Protein AF-A0A962H3Y3-F1 (afdb_monomer_lite)

pLDDT: mean 90.78, std 5.47, range [74.31, 97.75]

Secondary structure (DSSP, 8-state):
--------SS--S-HHHHHHHHHTS-------SSSSEE-SS----TTHHHHHHHHHTS-----SSS--TT--EE--TT-----

Sequence (83 aa):
MPTSIVVVDDFLDDPYTFRKAALGLTYPNAEGPYPGRNSVERINLEGLDNEVSRLVGEPLVSMEHNQAHGKCRIALESDIGAA

Structure (mmCIF, N/CA/C/O backbone):
data_AF-A0A962H3Y3-F1
#
_entry.id   AF-A0A962H3Y3-F1
#
loop_
_atom_site.group_PDB
_atom_site.id
_atom_site.type_symbol
_atom_site.label_atom_id
_atom_site.label_alt_id
_atom_site.label_comp_id
_atom_site.label_asym_id
_atom_site.label_entity_id
_atom_site.label_seq_id
_atom_site.pdbx_PDB_ins_code
_atom_site.Cartn_x
_atom_site.Cartn_y
_atom_site.Cartn_z
_atom_site.occupancy
_atom_site.B_iso_or_equiv
_atom_site.auth_seq_id
_atom_site.auth_comp_id
_atom_site.auth_asym_id
_atom_site.auth_atom_id
_atom_site.pdbx_PDB_model_num
ATOM 1 N N . MET A 1 1 ? -6.654 -4.610 31.739 1.00 74.31 1 MET A N 1
ATOM 2 C CA . MET A 1 1 ? -5.361 -4.334 31.078 1.00 74.31 1 MET A CA 1
ATOM 3 C C . MET A 1 1 ? -5.663 -3.494 29.851 1.00 74.31 1 MET A C 1
ATOM 5 O O . MET A 1 1 ? -6.639 -3.835 29.192 1.00 74.31 1 MET A O 1
ATOM 9 N N . PRO A 1 2 ? -4.943 -2.393 29.586 1.00 86.12 2 PRO A N 1
ATOM 10 C CA . PRO A 1 2 ? -5.151 -1.638 28.354 1.00 86.12 2 PRO A CA 1
ATOM 11 C C . PRO A 1 2 ? -4.755 -2.495 27.145 1.00 86.12 2 PRO A C 1
ATOM 13 O O . PRO A 1 2 ? -3.829 -3.303 27.239 1.00 86.12 2 PRO A O 1
ATOM 16 N N . THR A 1 3 ? -5.462 -2.330 26.028 1.00 85.88 3 THR A N 1
ATOM 17 C CA . THR A 1 3 ? -5.077 -2.925 24.743 1.00 85.88 3 THR A CA 1
ATOM 18 C C . THR A 1 3 ? -3.716 -2.369 24.344 1.00 85.88 3 THR A C 1
ATOM 20 O O . THR A 1 3 ? -3.562 -1.158 24.219 1.00 85.88 3 THR A O 1
ATOM 23 N N . SER A 1 4 ? -2.718 -3.235 24.180 1.00 90.88 4 SER A N 1
ATOM 24 C CA . SER A 1 4 ? -1.364 -2.818 23.803 1.00 90.88 4 SER A CA 1
ATOM 25 C C . SER A 1 4 ? -1.082 -2.977 22.311 1.00 90.88 4 SER A C 1
ATOM 27 O O . SER A 1 4 ? -0.236 -2.263 21.782 1.00 90.88 4 SER A O 1
ATOM 29 N N . ILE A 1 5 ? -1.755 -3.918 21.639 1.00 93.62 5 ILE A N 1
ATOM 30 C CA . ILE A 1 5 ? -1.533 -4.261 20.230 1.00 93.62 5 ILE A CA 1
ATOM 31 C C . ILE A 1 5 ? -2.862 -4.701 19.605 1.00 93.62 5 ILE A C 1
ATOM 33 O O . ILE A 1 5 ? -3.604 -5.477 20.208 1.00 93.62 5 ILE A O 1
ATOM 37 N N . VAL A 1 6 ? -3.121 -4.244 18.379 1.00 93.25 6 VAL A N 1
ATOM 38 C CA . VAL A 1 6 ? -4.177 -4.752 17.494 1.00 93.25 6 VAL A CA 1
ATOM 39 C C . VAL A 1 6 ? -3.505 -5.296 16.236 1.00 93.25 6 VAL A C 1
ATOM 41 O O . VAL A 1 6 ? -2.686 -4.608 15.631 1.00 93.25 6 VAL A O 1
ATOM 44 N N . VAL A 1 7 ? -3.835 -6.530 15.856 1.00 94.31 7 VAL A N 1
ATOM 45 C CA . VAL A 1 7 ? -3.398 -7.141 14.594 1.00 94.31 7 VAL A CA 1
ATOM 46 C C . VAL A 1 7 ? -4.636 -7.333 13.733 1.00 94.31 7 VAL A C 1
ATOM 48 O O . VAL A 1 7 ? -5.603 -7.945 14.183 1.00 94.31 7 VAL A O 1
ATOM 51 N N . VAL A 1 8 ? -4.603 -6.787 12.521 1.00 93.19 8 VAL A N 1
ATOM 52 C CA . VAL A 1 8 ? -5.693 -6.886 11.549 1.00 93.19 8 VAL A CA 1
ATOM 53 C C . VAL A 1 8 ? -5.211 -7.764 10.407 1.00 93.19 8 VAL A C 1
ATOM 55 O O . VAL A 1 8 ? -4.208 -7.440 9.770 1.00 93.19 8 VAL A O 1
ATOM 58 N N . ASP A 1 9 ? -5.907 -8.872 10.189 1.00 92.81 9 ASP A N 1
ATOM 59 C CA . ASP A 1 9 ? -5.743 -9.704 8.999 1.00 92.81 9 ASP A CA 1
ATOM 60 C C . ASP A 1 9 ? -6.789 -9.306 7.948 1.00 92.81 9 ASP A C 1
ATOM 62 O O . ASP A 1 9 ? -7.767 -8.637 8.287 1.00 92.81 9 ASP A O 1
ATOM 66 N N . ASP A 1 10 ? -6.567 -9.673 6.685 1.00 90.12 10 ASP A N 1
ATOM 67 C CA . ASP A 1 10 ? -7.453 -9.332 5.558 1.00 90.12 10 ASP A CA 1
ATOM 68 C C . ASP A 1 10 ? -7.780 -7.828 5.472 1.00 90.12 10 ASP A C 1
ATOM 70 O O . ASP A 1 10 ? -8.915 -7.405 5.271 1.00 90.12 10 ASP A O 1
ATOM 74 N N . PHE A 1 11 ? -6.751 -6.993 5.634 1.00 89.44 11 PHE A N 1
ATOM 75 C CA . PHE A 1 11 ? -6.902 -5.537 5.727 1.00 89.44 11 PHE A CA 1
ATOM 76 C C . PHE A 1 11 ? -7.438 -4.868 4.446 1.00 89.44 11 PHE A C 1
ATOM 78 O O . PHE A 1 11 ? -8.052 -3.806 4.508 1.00 89.44 11 PHE A O 1
ATOM 85 N N . LEU A 1 12 ? -7.150 -5.444 3.276 1.00 90.12 12 LEU A N 1
ATOM 86 C CA . LEU A 1 12 ? -7.527 -4.879 1.981 1.00 90.12 12 LEU A CA 1
ATOM 87 C C . LEU A 1 12 ? -8.601 -5.743 1.325 1.00 90.12 12 LEU A C 1
ATOM 89 O O . LEU A 1 12 ? -8.366 -6.929 1.109 1.00 90.12 12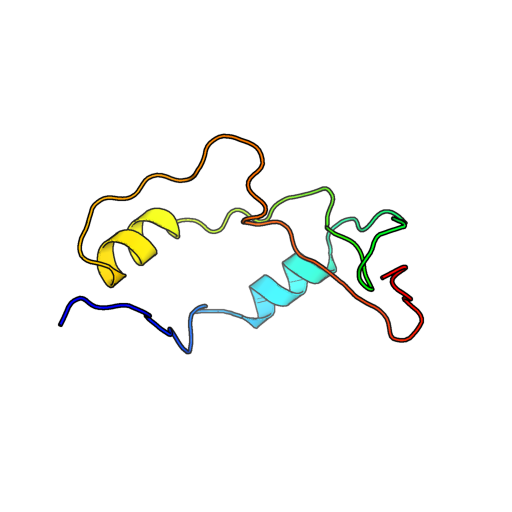 LEU A O 1
ATOM 93 N N . ASP A 1 13 ? -9.699 -5.118 0.895 1.00 90.00 13 ASP A N 1
ATOM 94 C CA . ASP A 1 13 ? -10.751 -5.785 0.114 1.00 90.00 13 ASP A CA 1
ATOM 95 C C . ASP A 1 13 ? -10.224 -6.332 -1.226 1.00 90.00 13 ASP A C 1
ATOM 97 O O . ASP A 1 13 ? -10.609 -7.413 -1.670 1.00 90.00 13 ASP A O 1
ATOM 101 N N . ASP A 1 14 ? -9.320 -5.585 -1.875 1.00 93.00 14 ASP A N 1
ATOM 102 C CA . ASP A 1 14 ? -8.635 -6.000 -3.104 1.00 93.00 14 ASP A CA 1
ATOM 103 C C . ASP A 1 14 ? -7.111 -5.801 -2.988 1.00 93.00 14 ASP A C 1
ATOM 105 O O . ASP A 1 14 ? -6.553 -4.771 -3.404 1.00 93.00 14 ASP A O 1
ATOM 109 N N . PRO A 1 15 ? -6.391 -6.798 -2.447 1.00 93.06 15 PRO A N 1
ATOM 110 C CA . PRO A 1 15 ? -4.945 -6.714 -2.289 1.00 93.06 15 PRO A CA 1
ATOM 111 C C . PRO A 1 15 ? -4.199 -6.771 -3.632 1.00 93.06 15 PRO A C 1
ATOM 113 O O . PRO A 1 15 ? -3.061 -6.300 -3.725 1.00 93.06 15 PRO A O 1
ATOM 116 N N . TYR A 1 16 ? -4.802 -7.320 -4.691 1.00 96.19 16 TYR A N 1
ATOM 117 C CA . TYR A 1 16 ? -4.148 -7.461 -5.993 1.00 96.19 16 TYR A CA 1
ATOM 118 C C . TYR A 1 16 ? -4.101 -6.139 -6.749 1.00 96.19 16 TYR A C 1
ATOM 120 O O . TYR A 1 16 ? -3.055 -5.792 -7.309 1.00 96.19 16 TYR A O 1
ATOM 128 N N . THR A 1 17 ? -5.190 -5.372 -6.730 1.00 94.81 17 THR A N 1
ATOM 129 C CA . THR A 1 17 ? -5.212 -4.026 -7.314 1.00 94.81 17 THR A CA 1
ATOM 130 C C . THR A 1 17 ? -4.257 -3.102 -6.572 1.00 94.81 17 THR A C 1
ATOM 132 O O . THR A 1 17 ? -3.451 -2.421 -7.214 1.00 94.81 17 THR A O 1
ATOM 135 N N . PHE A 1 18 ? -4.251 -3.148 -5.235 1.00 94.12 18 PHE A N 1
ATOM 136 C CA . PHE A 1 18 ? -3.284 -2.397 -4.435 1.00 94.12 18 PHE A CA 1
ATOM 137 C C . PHE A 1 18 ? -1.842 -2.773 -4.794 1.00 94.12 18 PHE A C 1
ATOM 139 O O . PHE A 1 18 ? -1.021 -1.901 -5.079 1.00 94.12 18 PHE A O 1
ATOM 146 N N . ARG A 1 19 ? -1.534 -4.074 -4.868 1.00 95.69 19 ARG A N 1
ATOM 147 C CA . ARG A 1 19 ? -0.206 -4.562 -5.259 1.00 95.69 19 ARG A CA 1
ATOM 148 C C . ARG A 1 19 ? 0.200 -4.069 -6.644 1.00 95.69 19 ARG A C 1
ATOM 150 O O . ARG A 1 19 ? 1.338 -3.643 -6.825 1.00 95.69 19 ARG A O 1
ATOM 157 N N . LYS A 1 20 ? -0.701 -4.127 -7.626 1.00 97.31 20 LYS A N 1
ATOM 158 C CA . LYS A 1 20 ? -0.429 -3.649 -8.988 1.00 97.31 20 LYS A CA 1
ATOM 159 C C . LYS A 1 20 ? -0.114 -2.152 -8.998 1.00 97.31 20 LYS A C 1
ATOM 161 O O . LYS A 1 20 ? 0.841 -1.754 -9.660 1.00 97.31 20 LYS A O 1
ATOM 166 N N . ALA A 1 21 ? -0.871 -1.348 -8.251 1.00 96.19 21 ALA A N 1
ATOM 167 C CA . ALA A 1 21 ? -0.607 0.081 -8.101 1.00 96.19 21 ALA A CA 1
ATOM 168 C C . ALA A 1 21 ? 0.751 0.336 -7.428 1.00 96.19 21 ALA A C 1
ATOM 170 O O . ALA A 1 21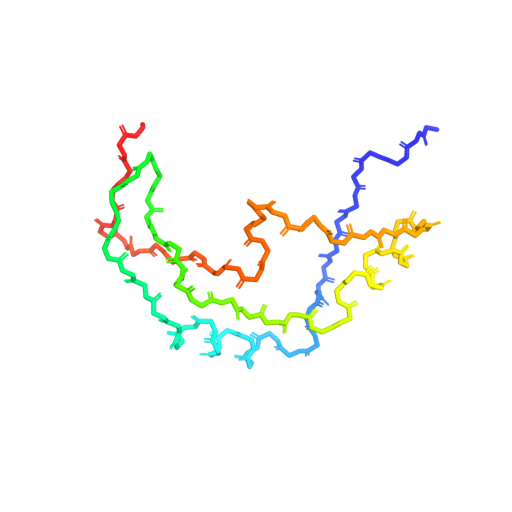 ? 1.555 1.098 -7.956 1.00 96.19 21 ALA A O 1
ATOM 171 N N . ALA A 1 22 ? 1.046 -0.364 -6.328 1.00 96.38 22 ALA A N 1
ATOM 172 C CA . ALA A 1 22 ? 2.312 -0.259 -5.605 1.00 96.38 22 ALA A CA 1
ATOM 173 C C . ALA A 1 22 ? 3.522 -0.604 -6.486 1.00 96.38 22 ALA A C 1
ATOM 175 O O . ALA A 1 22 ? 4.528 0.101 -6.468 1.00 96.38 22 ALA A O 1
ATOM 176 N N . LEU A 1 23 ? 3.435 -1.656 -7.300 1.00 96.56 23 LEU A N 1
ATOM 177 C CA . LEU A 1 23 ? 4.518 -2.043 -8.211 1.00 96.56 23 LEU A CA 1
ATOM 178 C C . LEU A 1 23 ? 4.720 -1.062 -9.375 1.00 96.56 23 LEU A C 1
ATOM 180 O O . LEU A 1 23 ? 5.795 -1.053 -9.965 1.00 96.56 23 LEU A O 1
ATOM 184 N N . GLY A 1 24 ? 3.715 -0.245 -9.701 1.00 96.69 24 GLY A N 1
ATOM 185 C CA . GLY A 1 24 ? 3.796 0.777 -10.747 1.00 96.69 24 GLY A CA 1
ATOM 186 C C . GLY A 1 24 ? 4.378 2.119 -10.292 1.00 96.69 24 GLY A C 1
ATOM 187 O O . GLY A 1 24 ? 4.502 3.016 -11.121 1.00 96.69 24 GLY A O 1
ATOM 188 N N . LEU A 1 25 ? 4.703 2.281 -9.005 1.00 97.75 25 LEU A N 1
ATOM 189 C CA . LEU A 1 25 ? 5.269 3.526 -8.475 1.00 97.75 25 LEU A CA 1
ATOM 190 C C . LEU A 1 25 ? 6.742 3.704 -8.871 1.00 97.75 25 LEU A C 1
ATOM 192 O O . LEU A 1 25 ? 7.429 2.761 -9.268 1.00 97.75 25 LEU A O 1
ATOM 196 N N . THR A 1 26 ? 7.253 4.921 -8.705 1.00 97.56 26 THR A N 1
ATOM 197 C CA . THR A 1 26 ? 8.647 5.255 -8.990 1.00 97.56 26 THR A CA 1
ATOM 198 C C . THR A 1 26 ? 9.525 4.981 -7.776 1.00 97.56 26 THR A C 1
ATOM 200 O O . THR A 1 26 ? 9.305 5.535 -6.700 1.00 97.56 26 THR A O 1
ATOM 203 N N . TYR A 1 27 ? 10.579 4.185 -7.965 1.00 95.94 27 TYR A N 1
ATOM 204 C CA . TYR A 1 27 ? 11.510 3.784 -6.907 1.00 95.94 27 TYR A CA 1
ATOM 205 C C . TYR A 1 27 ? 12.943 4.232 -7.232 1.00 95.94 27 TYR A C 1
ATOM 207 O O . TYR A 1 27 ? 13.670 3.482 -7.893 1.00 95.94 27 TYR A O 1
ATOM 215 N N . PRO A 1 28 ? 13.369 5.430 -6.790 1.00 93.25 28 PRO A N 1
ATOM 216 C CA . PRO A 1 28 ? 14.698 5.954 -7.076 1.00 93.25 28 PRO A CA 1
ATOM 217 C C . PRO A 1 28 ? 15.769 5.180 -6.311 1.00 93.25 28 PRO A C 1
ATOM 219 O O . PRO A 1 28 ? 15.552 4.779 -5.167 1.00 93.25 28 PRO A O 1
ATOM 222 N N . ASN A 1 29 ? 16.942 5.013 -6.921 1.00 89.38 29 ASN A N 1
ATOM 223 C CA . ASN A 1 29 ? 18.093 4.448 -6.224 1.00 89.38 29 ASN A CA 1
ATOM 224 C C . ASN A 1 29 ? 18.358 5.248 -4.945 1.00 89.38 29 ASN A C 1
ATOM 226 O O . ASN A 1 29 ? 18.442 6.476 -4.977 1.00 89.38 29 ASN A O 1
ATOM 230 N N . ALA A 1 30 ? 18.457 4.539 -3.829 1.00 84.75 30 ALA A N 1
ATOM 231 C CA . ALA A 1 30 ? 18.695 5.122 -2.525 1.00 84.75 30 ALA A CA 1
ATOM 232 C C . ALA A 1 30 ? 19.641 4.205 -1.760 1.00 84.75 30 ALA A C 1
ATOM 234 O O . ALA A 1 30 ? 19.416 2.997 -1.695 1.00 84.75 30 ALA A O 1
ATOM 235 N N . GLU A 1 31 ? 20.681 4.794 -1.183 1.00 83.69 31 GLU A N 1
ATOM 236 C CA . GLU A 1 31 ? 21.517 4.129 -0.195 1.00 83.69 31 GLU A CA 1
ATOM 237 C C . GLU A 1 31 ? 20.920 4.392 1.184 1.00 83.69 31 GLU A C 1
ATOM 239 O O . GLU A 1 31 ? 20.494 5.507 1.501 1.00 83.69 31 GLU A O 1
ATOM 244 N N . GLY A 1 32 ? 20.839 3.352 2.003 1.00 87.06 32 GLY A N 1
ATOM 245 C CA . GLY A 1 32 ? 20.246 3.453 3.322 1.00 87.06 32 GLY A CA 1
ATOM 246 C C . GLY A 1 32 ? 20.710 2.336 4.246 1.00 87.06 32 GLY A C 1
ATOM 247 O O . GLY A 1 32 ? 21.338 1.372 3.805 1.00 87.06 32 GLY A O 1
ATOM 248 N N . PRO A 1 33 ? 20.384 2.442 5.542 1.00 90.75 33 PRO A N 1
ATOM 249 C CA . PRO A 1 33 ? 20.762 1.431 6.523 1.00 90.75 33 PRO A CA 1
ATOM 250 C C . PRO A 1 33 ? 20.136 0.062 6.225 1.00 90.75 33 PRO A C 1
ATOM 252 O O . PRO A 1 33 ? 20.707 -0.959 6.582 1.00 90.75 33 PRO A O 1
ATOM 255 N N . TYR A 1 34 ? 18.995 0.025 5.533 1.00 90.38 34 TYR A N 1
ATOM 256 C CA . TYR A 1 34 ? 18.250 -1.204 5.262 1.00 90.38 34 TYR A CA 1
ATOM 257 C C . TYR A 1 34 ? 18.120 -1.467 3.757 1.00 90.38 34 TYR A C 1
ATOM 259 O O . TYR A 1 34 ? 17.964 -0.503 3.000 1.00 90.38 34 TYR A O 1
ATOM 267 N N . PRO A 1 35 ? 18.078 -2.742 3.319 1.00 92.88 35 PRO A N 1
ATOM 268 C CA . PRO A 1 35 ? 17.805 -3.109 1.932 1.00 92.88 35 PRO A CA 1
ATOM 269 C C . PRO A 1 35 ? 16.528 -2.473 1.384 1.00 92.88 35 PRO A C 1
ATOM 271 O O . PRO A 1 35 ? 15.499 -2.413 2.071 1.00 92.88 35 PRO A O 1
ATOM 274 N N . GLY A 1 36 ? 16.590 -2.016 0.138 1.00 93.19 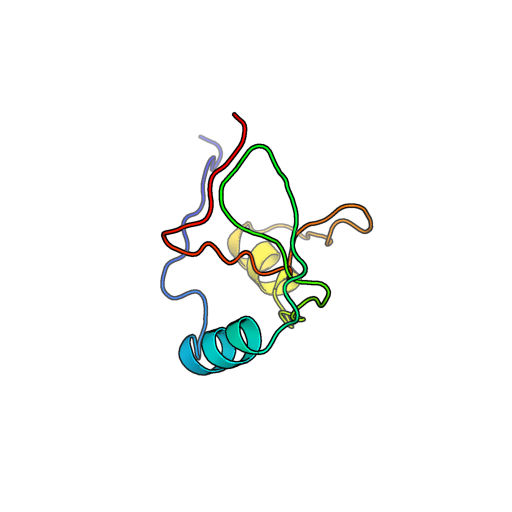36 GLY A N 1
ATOM 275 C CA . GLY A 1 36 ? 15.452 -1.482 -0.597 1.00 93.19 36 G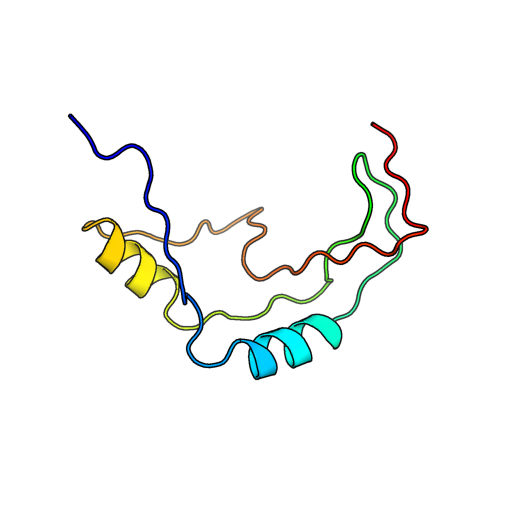LY A CA 1
ATOM 276 C C . GLY A 1 36 ? 15.280 0.034 -0.527 1.00 93.19 36 GLY A C 1
ATOM 277 O O . GLY A 1 36 ? 16.041 0.774 0.098 1.00 93.19 36 GLY A O 1
ATOM 278 N N . ARG A 1 37 ? 14.222 0.503 -1.183 1.00 93.81 37 ARG A N 1
ATOM 279 C CA . ARG A 1 37 ? 13.955 1.917 -1.460 1.00 93.81 37 ARG A CA 1
ATOM 280 C C . ARG A 1 37 ? 12.466 2.230 -1.382 1.00 93.81 37 ARG A C 1
ATOM 282 O O . ARG A 1 37 ? 11.626 1.374 -1.656 1.00 93.81 37 ARG A O 1
ATOM 289 N N . ASN A 1 38 ? 12.148 3.461 -0.991 1.00 94.25 38 ASN A N 1
ATOM 290 C CA . ASN A 1 38 ? 10.769 3.933 -0.880 1.00 94.25 38 ASN A CA 1
ATOM 291 C C . ASN A 1 38 ? 10.300 4.548 -2.204 1.00 94.25 38 ASN A C 1
ATOM 293 O O . ASN A 1 38 ? 11.106 5.110 -2.945 1.00 94.25 38 ASN A O 1
ATOM 297 N N . SER A 1 39 ? 8.999 4.488 -2.471 1.00 95.75 39 SER A N 1
ATOM 298 C CA . SER A 1 39 ? 8.384 5.151 -3.619 1.00 95.75 39 SER A CA 1
ATOM 299 C C . SER A 1 39 ? 8.498 6.681 -3.534 1.00 95.75 39 SER A C 1
ATOM 301 O O . SER A 1 39 ? 8.557 7.265 -2.444 1.00 95.75 39 SER A O 1
ATOM 303 N N . VAL A 1 40 ? 8.491 7.375 -4.674 1.00 94.62 40 VAL A N 1
ATOM 304 C CA . VAL A 1 40 ? 8.369 8.847 -4.727 1.00 94.62 40 VAL A CA 1
ATOM 305 C C . VAL A 1 40 ? 6.924 9.270 -4.490 1.00 94.62 40 VAL A C 1
ATOM 307 O O . VAL A 1 40 ? 6.657 10.218 -3.751 1.00 94.62 40 VAL A O 1
ATOM 310 N N . GLU A 1 41 ? 5.977 8.533 -5.036 1.00 95.12 41 GLU A N 1
ATOM 311 C CA . GLU A 1 41 ? 4.550 8.757 -4.881 1.00 95.12 41 GLU A CA 1
ATOM 312 C C . GLU A 1 41 ? 4.031 8.099 -3.601 1.00 95.12 41 GLU A C 1
ATOM 314 O O . GLU A 1 41 ? 4.689 7.244 -2.999 1.00 95.12 41 GLU A O 1
ATOM 319 N N . ARG A 1 42 ? 2.833 8.505 -3.184 1.00 92.31 42 ARG A N 1
ATOM 320 C CA . ARG A 1 42 ? 2.065 7.843 -2.130 1.00 92.31 42 ARG A CA 1
ATOM 321 C C . ARG A 1 42 ? 0.793 7.274 -2.737 1.00 92.31 42 ARG A C 1
ATOM 323 O O . ARG A 1 42 ? 0.167 7.938 -3.560 1.00 92.31 42 ARG A O 1
ATOM 330 N N . ILE A 1 43 ? 0.392 6.094 -2.290 1.00 92.69 43 ILE A N 1
ATOM 331 C CA . ILE A 1 43 ? -0.962 5.598 -2.517 1.00 92.69 43 ILE A CA 1
ATOM 332 C C . ILE A 1 43 ? -1.862 6.218 -1.457 1.00 92.69 43 ILE A C 1
ATOM 334 O O . ILE A 1 43 ? -1.590 6.104 -0.261 1.00 92.69 43 ILE A O 1
ATOM 338 N N . ASN A 1 44 ? -2.925 6.879 -1.909 1.00 89.00 44 ASN A N 1
ATOM 339 C CA . ASN A 1 44 ? -3.988 7.310 -1.020 1.00 89.00 44 ASN A CA 1
ATOM 340 C C . ASN A 1 44 ? -4.825 6.089 -0.622 1.00 89.00 44 ASN A C 1
ATOM 342 O O . ASN A 1 44 ? -5.487 5.494 -1.471 1.00 89.00 44 ASN A O 1
ATOM 346 N N . LEU A 1 45 ? -4.771 5.715 0.653 1.00 88.06 45 LEU A N 1
ATOM 347 C CA . LEU A 1 45 ? -5.628 4.689 1.237 1.00 88.06 45 LEU A CA 1
ATOM 348 C C . LEU A 1 45 ? -6.872 5.385 1.784 1.00 88.06 45 LEU A C 1
ATOM 350 O O . LEU A 1 45 ? -6.916 5.795 2.943 1.00 88.06 45 LEU A O 1
ATOM 354 N N . GLU A 1 46 ? -7.845 5.598 0.905 1.00 87.50 46 GLU A N 1
ATOM 355 C CA . GLU A 1 46 ? -9.083 6.278 1.266 1.00 87.50 46 GLU A CA 1
ATOM 356 C C . GLU A 1 46 ? -9.780 5.556 2.427 1.00 87.50 46 GLU A C 1
ATOM 358 O O . GLU A 1 46 ? -9.909 4.335 2.431 1.00 87.50 46 GLU A O 1
ATOM 363 N N . GLY A 1 47 ? -10.198 6.320 3.437 1.00 89.62 47 GLY A N 1
ATOM 364 C CA . GLY A 1 47 ? -10.880 5.779 4.612 1.00 89.62 47 GLY A CA 1
ATOM 365 C C . GLY A 1 47 ? -9.975 5.131 5.664 1.00 89.62 47 GLY A C 1
ATOM 366 O O . GLY A 1 47 ? -10.500 4.749 6.706 1.00 89.62 47 GLY A O 1
ATOM 367 N N . LEU A 1 48 ? -8.651 5.064 5.458 1.00 90.25 48 LEU A N 1
ATOM 368 C CA . LEU A 1 48 ? -7.716 4.455 6.416 1.00 90.25 48 LEU A CA 1
ATOM 369 C C . LEU A 1 48 ? -7.873 5.025 7.830 1.00 90.25 48 LEU A C 1
ATOM 371 O O . LEU A 1 48 ? -8.035 4.265 8.777 1.00 9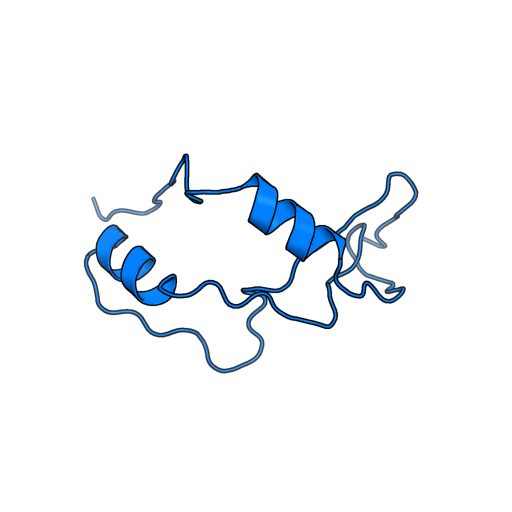0.25 48 LEU A O 1
ATOM 375 N N . ASP A 1 49 ? -7.875 6.350 7.973 1.00 91.19 49 ASP A N 1
ATOM 376 C CA . ASP A 1 49 ? -7.973 7.006 9.283 1.00 91.19 49 ASP A CA 1
ATOM 377 C C . ASP A 1 49 ? -9.280 6.646 9.999 1.00 91.19 49 ASP A C 1
ATOM 379 O O . ASP A 1 49 ? -9.271 6.315 11.184 1.00 91.19 49 ASP A O 1
ATOM 383 N N . ASN A 1 50 ? -10.393 6.628 9.259 1.00 93.38 50 ASN A N 1
ATOM 384 C CA . ASN A 1 50 ? -11.702 6.254 9.793 1.00 93.38 50 ASN A CA 1
ATOM 385 C C . ASN A 1 50 ? -11.717 4.796 10.255 1.00 93.38 50 ASN A C 1
ATOM 387 O O . ASN A 1 50 ? -12.264 4.486 11.313 1.00 93.38 50 ASN A O 1
ATOM 391 N N . GLU A 1 51 ? -11.114 3.907 9.469 1.00 93.25 51 GLU A N 1
ATOM 392 C CA . GLU A 1 51 ? -11.079 2.483 9.770 1.00 93.25 51 GLU A CA 1
ATOM 393 C C . GLU A 1 51 ? -10.179 2.187 10.971 1.00 93.25 51 GLU A C 1
ATOM 395 O O . GLU A 1 51 ? -10.579 1.460 11.880 1.00 93.25 51 GLU A O 1
ATOM 400 N N . VAL A 1 52 ? -9.008 2.824 11.057 1.00 93.12 52 VAL A N 1
ATOM 401 C CA . VAL A 1 52 ? -8.140 2.703 12.233 1.00 93.12 52 VAL A CA 1
ATOM 402 C C . VAL A 1 52 ? -8.843 3.269 13.466 1.00 93.12 52 VAL A C 1
ATOM 404 O O . VAL A 1 52 ? -8.888 2.579 14.482 1.00 93.12 52 VAL A O 1
ATOM 407 N N . SER A 1 53 ? -9.474 4.446 13.382 1.00 95.44 53 SER A N 1
ATOM 408 C CA . SER A 1 53 ? -10.287 5.005 14.473 1.00 95.44 53 SER A CA 1
ATOM 409 C C . SER A 1 53 ? -11.381 4.057 14.946 1.00 95.44 53 SER A C 1
ATOM 411 O O . SER A 1 53 ? -11.572 3.873 16.149 1.00 95.44 53 SER A O 1
ATOM 413 N N . ARG A 1 54 ? -12.086 3.416 14.010 1.00 95.25 54 ARG A N 1
ATOM 414 C CA . ARG A 1 54 ? -13.118 2.422 14.312 1.00 95.25 54 ARG A CA 1
ATOM 415 C C . ARG A 1 54 ? -12.536 1.219 15.055 1.00 95.25 54 ARG A C 1
ATOM 417 O O . ARG A 1 54 ? -13.159 0.741 16.000 1.00 95.25 54 ARG A O 1
ATOM 424 N N . LEU A 1 55 ? -11.367 0.735 14.636 1.00 94.25 55 LEU A N 1
ATOM 425 C CA . LEU A 1 55 ? -10.698 -0.422 15.232 1.00 94.25 55 LEU A CA 1
ATOM 426 C C . LEU A 1 55 ? -10.157 -0.136 16.637 1.00 94.25 55 LEU A C 1
ATOM 428 O O . LEU A 1 55 ? -10.264 -0.999 17.508 1.00 94.25 55 LEU A O 1
ATOM 432 N N . VAL A 1 56 ? -9.597 1.054 16.873 1.00 94.06 56 VAL A N 1
ATOM 433 C CA . VAL A 1 56 ? -9.069 1.433 18.196 1.00 94.06 56 VAL A CA 1
ATOM 434 C C . VAL A 1 56 ? -10.143 1.977 19.143 1.00 94.06 56 VAL A C 1
ATOM 436 O O . VAL A 1 56 ? -9.950 1.964 20.356 1.00 94.06 56 VAL A O 1
ATOM 439 N N . GLY A 1 57 ? -11.292 2.409 18.613 1.00 94.38 57 GLY A N 1
ATOM 440 C CA . GLY A 1 57 ? -12.408 2.951 19.392 1.00 94.38 57 GLY A CA 1
ATOM 441 C C . GLY A 1 57 ? -12.244 4.419 19.795 1.00 94.38 57 GLY A C 1
ATOM 442 O O . GLY A 1 57 ? -12.928 4.872 20.713 1.00 94.38 57 GLY A O 1
ATOM 443 N N . GLU A 1 58 ? -11.366 5.168 19.125 1.00 94.06 58 GLU A N 1
ATOM 444 C CA . GLU A 1 58 ? -11.111 6.585 19.394 1.00 94.06 58 GLU A CA 1
ATOM 445 C C . GLU A 1 58 ? -10.872 7.394 18.104 1.00 94.06 58 GLU A C 1
ATOM 447 O O . GLU A 1 58 ? -10.373 6.856 17.111 1.00 94.06 58 GLU A O 1
ATOM 452 N N . PRO A 1 59 ? -11.228 8.694 18.079 1.00 94.62 59 PRO A N 1
ATOM 453 C CA . PRO A 1 59 ? -10.944 9.560 16.940 1.00 94.62 59 PRO A CA 1
ATOM 454 C C . PRO A 1 59 ? -9.438 9.774 16.776 1.00 94.62 59 PRO A C 1
ATOM 456 O O . PRO A 1 59 ? -8.762 10.216 17.704 1.00 94.62 59 PRO A O 1
ATOM 459 N N . LEU A 1 60 ? -8.929 9.508 15.578 1.00 91.25 60 LEU A N 1
ATOM 460 C CA . LEU A 1 60 ? -7.533 9.679 15.204 1.00 91.25 60 LEU A CA 1
ATOM 461 C C . LEU A 1 60 ? -7.434 10.657 14.038 1.00 91.25 60 LEU A C 1
ATOM 463 O O . LEU A 1 60 ? -8.372 10.834 13.262 1.00 91.25 60 LEU A O 1
ATOM 467 N N . VAL A 1 61 ? -6.269 11.280 13.915 1.00 88.38 61 VAL A N 1
ATOM 468 C CA . VAL A 1 61 ? -5.909 12.116 12.772 1.00 88.38 61 VAL A CA 1
ATOM 469 C C . VAL A 1 61 ? -4.573 11.644 12.224 1.00 88.38 61 VAL A C 1
ATOM 471 O O . VAL A 1 61 ? -3.652 11.345 12.989 1.00 88.38 61 VAL A O 1
ATOM 474 N N . SER A 1 62 ? -4.457 11.586 10.899 1.00 84.50 62 SER A N 1
ATOM 475 C CA . SER A 1 62 ? -3.177 11.350 10.242 1.00 84.50 62 SER A CA 1
ATOM 476 C C . SER A 1 62 ? -2.126 12.376 10.673 1.00 84.50 62 SER A C 1
ATOM 478 O O . SER A 1 62 ? -2.396 13.572 10.784 1.00 84.50 62 SER A O 1
ATOM 480 N N . MET A 1 63 ? -0.887 11.920 10.862 1.00 85.44 63 MET A N 1
ATOM 481 C CA . MET A 1 63 ? 0.245 12.820 11.083 1.00 85.44 63 MET A CA 1
ATOM 482 C C . MET A 1 63 ? 0.507 13.674 9.833 1.00 85.44 63 MET A C 1
ATOM 484 O O . MET A 1 63 ? 0.707 13.140 8.7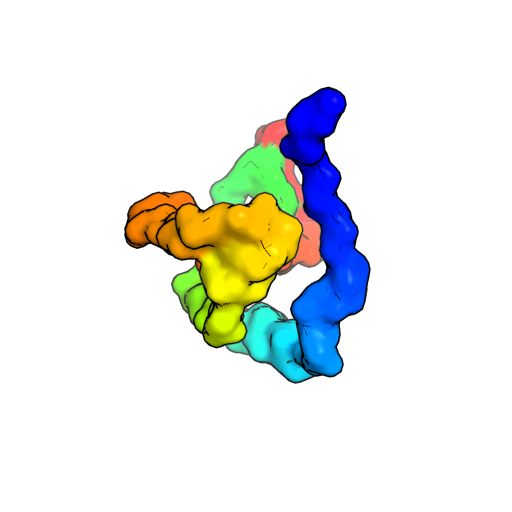46 1.00 85.44 63 MET A O 1
ATOM 488 N N . GLU A 1 64 ? 0.577 14.997 9.988 1.00 75.44 64 GLU A N 1
ATOM 489 C CA . GLU A 1 64 ? 0.696 15.919 8.845 1.00 75.44 64 GLU A CA 1
ATOM 490 C C . GLU A 1 64 ? 2.078 15.912 8.163 1.00 75.44 64 GLU A C 1
ATOM 492 O O . GLU A 1 64 ? 2.181 16.150 6.960 1.00 75.44 64 GLU A O 1
ATOM 497 N N . HIS A 1 65 ? 3.155 15.625 8.904 1.00 76.88 65 HIS A N 1
ATOM 498 C CA . HIS A 1 65 ? 4.537 15.752 8.422 1.00 76.88 65 HIS A CA 1
ATOM 499 C C . HIS A 1 65 ? 5.356 14.487 8.688 1.00 76.88 65 HIS A C 1
ATOM 501 O O . HIS A 1 65 ? 5.112 13.763 9.651 1.00 76.88 65 HIS A O 1
ATOM 507 N N . ASN A 1 66 ? 6.357 14.232 7.837 1.00 74.31 66 ASN A N 1
ATOM 508 C CA . ASN A 1 66 ? 7.323 13.126 7.952 1.00 74.31 66 ASN A CA 1
ATOM 509 C C . ASN A 1 66 ? 6.722 11.710 8.048 1.00 74.31 66 ASN A C 1
ATOM 511 O O . ASN A 1 66 ? 7.434 10.759 8.364 1.00 74.31 66 ASN A O 1
ATOM 515 N N . GLN A 1 67 ? 5.436 11.540 7.738 1.00 77.56 67 GLN A N 1
ATOM 516 C CA . GLN A 1 67 ? 4.798 10.230 7.763 1.00 77.56 67 GLN A CA 1
ATOM 517 C C . GLN A 1 67 ? 5.248 9.374 6.566 1.00 77.56 67 GLN A C 1
ATOM 519 O O . GLN A 1 67 ? 5.453 9.890 5.461 1.00 77.56 67 GLN A O 1
ATOM 524 N N . ALA A 1 68 ? 5.395 8.062 6.766 1.00 80.44 68 ALA A N 1
ATOM 525 C CA . ALA A 1 68 ? 5.705 7.091 5.709 1.00 80.44 68 ALA A CA 1
ATOM 526 C C . ALA A 1 68 ? 4.465 6.331 5.189 1.00 80.44 68 ALA A C 1
ATOM 528 O O . ALA A 1 68 ? 4.569 5.571 4.233 1.00 80.44 68 ALA A O 1
ATOM 529 N N . HIS A 1 69 ? 3.282 6.547 5.764 1.00 85.56 69 HIS A N 1
ATOM 530 C CA . HIS A 1 69 ? 2.012 6.026 5.258 1.00 85.56 69 HIS A CA 1
ATOM 531 C C . HIS A 1 69 ? 1.773 6.342 3.774 1.00 85.56 69 HIS A C 1
ATOM 533 O O . HIS A 1 69 ? 2.043 7.432 3.251 1.00 85.56 69 HIS A O 1
ATOM 539 N N . GLY A 1 70 ? 1.284 5.326 3.068 1.00 88.62 70 GLY A N 1
ATOM 540 C CA . GLY A 1 70 ? 1.079 5.360 1.624 1.00 88.62 70 GLY A CA 1
ATOM 541 C C . GLY A 1 70 ? 2.368 5.279 0.799 1.00 88.62 70 GLY A C 1
ATOM 542 O O . GLY A 1 70 ? 2.276 5.078 -0.408 1.00 88.62 70 GLY A O 1
ATOM 543 N N . LYS A 1 71 ? 3.566 5.396 1.395 1.00 92.94 71 LYS A N 1
ATOM 544 C CA . LYS A 1 71 ? 4.820 5.062 0.705 1.00 92.94 71 LYS A CA 1
ATOM 545 C C . LYS A 1 71 ? 4.989 3.554 0.696 1.00 92.94 71 LYS A C 1
ATOM 547 O O . LYS A 1 71 ? 4.973 2.916 1.746 1.00 92.94 71 LYS A O 1
ATOM 552 N N . CYS A 1 72 ? 5.217 2.994 -0.480 1.00 94.94 72 CYS A N 1
ATOM 553 C CA . CYS A 1 72 ? 5.586 1.594 -0.599 1.00 94.94 72 CYS A CA 1
ATOM 554 C C . CYS A 1 72 ? 7.108 1.473 -0.536 1.00 94.94 72 CYS A C 1
ATOM 556 O O . CYS A 1 72 ? 7.829 2.329 -1.054 1.00 94.94 72 CYS A O 1
ATOM 558 N N . ARG A 1 73 ? 7.603 0.407 0.095 1.00 94.06 73 ARG A N 1
ATOM 559 C CA . ARG A 1 73 ? 9.016 0.029 0.055 1.00 94.06 73 ARG A CA 1
ATOM 560 C C . ARG A 1 73 ? 9.163 -1.219 -0.797 1.00 94.06 73 ARG A C 1
ATOM 562 O O . ARG A 1 73 ? 8.427 -2.182 -0.600 1.00 94.06 73 ARG A O 1
ATOM 569 N N . ILE A 1 74 ? 10.128 -1.202 -1.707 1.00 94.44 74 ILE A N 1
ATOM 570 C CA . ILE A 1 74 ? 10.531 -2.381 -2.470 1.00 94.44 74 ILE A CA 1
ATOM 571 C C . ILE A 1 74 ? 11.982 -2.716 -2.147 1.00 94.44 74 ILE A C 1
ATOM 573 O O . ILE A 1 74 ? 12.808 -1.813 -2.015 1.00 94.44 74 ILE A O 1
ATOM 577 N N . ALA A 1 75 ? 12.273 -4.004 -2.011 1.00 94.00 75 ALA A N 1
ATOM 578 C CA . ALA A 1 75 ? 13.622 -4.533 -1.897 1.00 94.00 75 ALA A CA 1
ATOM 579 C C . ALA A 1 75 ? 13.775 -5.669 -2.909 1.00 94.00 75 ALA A C 1
ATOM 581 O O . ALA A 1 75 ? 12.918 -6.551 -2.992 1.00 94.00 75 ALA A O 1
ATOM 582 N N . LEU A 1 76 ? 14.837 -5.613 -3.702 1.00 92.12 76 LEU A N 1
ATOM 583 C CA . LEU A 1 76 ? 15.264 -6.698 -4.575 1.00 92.12 76 LEU A CA 1
ATOM 584 C C . LEU A 1 76 ? 16.267 -7.585 -3.835 1.00 92.12 76 LEU A C 1
ATOM 586 O O . LEU A 1 76 ? 16.888 -7.155 -2.868 1.00 92.12 76 LEU A O 1
ATOM 590 N N . GLU A 1 77 ? 16.458 -8.810 -4.322 1.00 93.19 77 GLU A N 1
ATOM 591 C CA . GLU A 1 77 ? 17.435 -9.760 -3.768 1.00 93.19 77 GLU A CA 1
ATOM 592 C C . GLU A 1 77 ? 18.851 -9.167 -3.673 1.00 93.19 77 GLU A C 1
ATOM 594 O O . GLU A 1 77 ? 19.583 -9.442 -2.728 1.00 93.19 77 GLU A O 1
ATOM 599 N N . SER A 1 78 ? 19.221 -8.319 -4.634 1.00 91.44 78 SER A N 1
ATOM 600 C CA . SER A 1 78 ? 20.531 -7.671 -4.701 1.00 91.44 78 SER A CA 1
ATOM 601 C C . SER A 1 78 ? 20.664 -6.413 -3.840 1.00 91.44 78 SER A C 1
ATOM 603 O O . SER A 1 78 ? 21.746 -5.829 -3.809 1.00 91.44 78 SER A O 1
ATOM 605 N N . ASP A 1 79 ? 19.589 -5.933 -3.213 1.00 91.69 79 ASP A N 1
ATOM 606 C CA . ASP A 1 79 ? 19.656 -4.715 -2.409 1.00 91.69 79 ASP A CA 1
ATOM 607 C C . ASP A 1 79 ? 20.353 -5.011 -1.071 1.00 91.69 79 ASP A C 1
ATOM 609 O O . ASP A 1 79 ? 19.954 -5.904 -0.324 1.00 91.69 79 ASP A O 1
ATOM 613 N N . ILE A 1 80 ? 21.380 -4.225 -0.743 1.00 88.75 80 ILE A N 1
ATOM 614 C CA . ILE A 1 80 ? 22.173 -4.364 0.485 1.00 88.75 80 ILE A CA 1
ATOM 615 C C . ILE A 1 80 ? 22.001 -3.093 1.322 1.00 88.75 80 ILE A C 1
ATOM 617 O O . ILE A 1 80 ? 22.103 -1.982 0.803 1.00 88.75 80 ILE A O 1
ATOM 621 N N . GLY A 1 81 ? 21.709 -3.259 2.612 1.00 88.62 81 GLY A N 1
ATOM 622 C CA . GLY A 1 81 ? 21.691 -2.168 3.588 1.00 88.62 81 GLY A CA 1
ATOM 623 C C . GLY A 1 81 ? 23.073 -1.941 4.197 1.00 88.62 81 GLY A C 1
ATOM 624 O O . GLY A 1 81 ? 23.897 -2.850 4.225 1.00 88.62 81 GLY A O 1
ATOM 625 N N . ALA A 1 82 ? 23.325 -0.728 4.683 1.00 87.44 82 ALA A N 1
ATOM 626 C CA . ALA A 1 82 ? 24.609 -0.360 5.280 1.00 87.44 82 ALA A CA 1
ATOM 627 C C . ALA A 1 82 ? 24.735 -0.652 6.793 1.00 87.44 82 ALA A C 1
ATOM 629 O O . ALA A 1 82 ? 25.810 -0.418 7.346 1.00 87.44 82 ALA A O 1
ATOM 630 N N . ALA A 1 83 ? 23.654 -1.073 7.466 1.00 75.94 83 ALA A N 1
ATOM 631 C CA . ALA A 1 83 ? 23.620 -1.309 8.916 1.00 75.94 83 ALA A CA 1
ATOM 632 C C . ALA A 1 83 ? 24.007 -2.738 9.318 1.00 75.94 83 ALA A C 1
ATOM 634 O O . ALA A 1 83 ? 23.692 -3.680 8.556 1.00 75.94 83 ALA A O 1
#

Radius of gyration: 15.55 Å; chains: 1; bounding box: 38×26×42 Å

Foldseek 3Di:
DDDPDDDDDPPDPDVPVVVVVLVPFDFDDDAAQAAWTKGPDFDDPPCPQVVVCVVNVHRDDDDPPPDCHRIDTDGDPPTDGPD